Protein AF-A0A1T1D265-F1 (afdb_monomer)

Organism: NCBI:txid1943582

Radius of gyration: 14.85 Å; Cα contacts (8 Å, |Δi|>4): 194; chains: 1; bounding box: 32×36×40 Å

Secondary structure (DSSP, 8-state):
----B-TT--B---EEEE--SB-S---TT---BSS--TTPPPHHHHHHHHHHHHHTT--EEEEESSSGGG-TTHHHHHHHHHHTT--SEEEEEE-STT--HHHHHHHHHTT--EEEE---

Mean predicted aligned error: 3.11 Å

InterPro domains:
  IPR007197 Radical SAM [PF04055] (18-120)
  IPR007197 Radical SAM [PS51918] (9-120)
  IPR007197 Radical SAM [SFLDS00029] (5-120)
  IPR013785 Aldolase-type TIM barrel [G3DSA:3.20.20.70] (2-120)
  IPR050105 Molybdenum cofactor biosynthesis MoaA/MoaC [PTHR22960] (4-120)
  IPR058240 Radical SAM superfamily [SSF102114] (6-120)

Structure (mmCIF, N/CA/C/O backbone):
data_AF-A0A1T1D265-F1
#
_entry.id   AF-A0A1T1D265-F1
#
loop_
_atom_site.group_PDB
_atom_site.id
_atom_site.type_symbol
_atom_site.label_atom_id
_atom_site.label_alt_id
_atom_site.label_comp_id
_atom_site.label_asym_id
_atom_site.label_entity_id
_atom_site.label_seq_id
_atom_site.pdbx_PDB_ins_code
_atom_site.Cartn_x
_atom_site.Cartn_y
_atom_site.Cartn_z
_atom_site.occupancy
_atom_site.B_i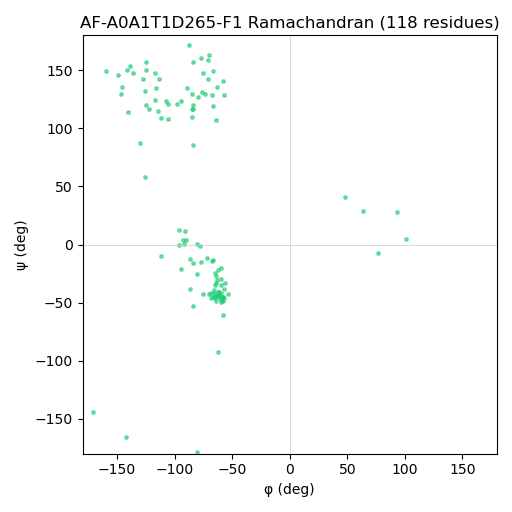so_or_equiv
_atom_site.auth_seq_id
_atom_site.auth_comp_id
_atom_site.auth_asym_id
_atom_site.auth_atom_id
_atom_site.pdbx_PDB_model_num
ATOM 1 N N . MET A 1 1 ? -13.350 3.612 21.635 1.00 57.25 1 MET A N 1
ATOM 2 C CA . MET A 1 1 ? -12.356 4.122 20.664 1.00 57.25 1 MET A CA 1
ATOM 3 C C . MET A 1 1 ? -12.714 5.563 20.350 1.00 57.25 1 MET A C 1
ATOM 5 O O . MET A 1 1 ? -13.846 5.812 19.961 1.00 57.25 1 MET A O 1
ATOM 9 N N . THR A 1 2 ? -11.813 6.506 20.604 1.00 67.12 2 THR A N 1
ATOM 10 C CA . THR A 1 2 ? -12.027 7.938 20.361 1.00 67.12 2 THR A CA 1
ATOM 11 C C . THR A 1 2 ? -11.702 8.266 18.907 1.00 67.12 2 THR A C 1
ATOM 13 O O . THR A 1 2 ? -10.545 8.233 18.495 1.00 67.12 2 THR A O 1
ATOM 16 N N . THR A 1 3 ? -12.729 8.565 18.113 1.00 83.38 3 THR A N 1
ATOM 17 C CA . THR A 1 3 ? -12.558 9.027 16.731 1.00 83.38 3 THR A CA 1
ATOM 18 C C . THR A 1 3 ? -11.889 10.394 16.735 1.00 83.38 3 THR A C 1
ATOM 20 O O . THR A 1 3 ? -12.427 11.350 17.292 1.00 83.38 3 THR A O 1
ATOM 23 N N . THR A 1 4 ? -10.711 10.492 16.118 1.00 91.06 4 THR A N 1
ATOM 24 C CA . THR A 1 4 ? -10.030 11.779 15.952 1.00 91.06 4 THR A CA 1
ATOM 25 C C . THR A 1 4 ? -10.715 12.567 14.839 1.00 91.06 4 THR A C 1
ATOM 27 O O . THR A 1 4 ? -10.952 12.033 13.753 1.00 91.06 4 THR A O 1
ATOM 30 N N . LEU A 1 5 ? -11.030 13.830 15.120 1.00 94.88 5 LEU A N 1
ATOM 31 C CA . LEU A 1 5 ? -11.671 14.748 14.185 1.00 94.88 5 LEU A CA 1
ATOM 32 C C . LEU A 1 5 ? -10.740 15.923 13.883 1.00 94.88 5 LEU A C 1
ATOM 34 O O . LEU A 1 5 ? -9.981 16.355 14.750 1.00 94.88 5 LEU A O 1
ATOM 38 N N . ASP A 1 6 ? -10.815 16.451 12.666 1.00 94.75 6 ASP A N 1
ATOM 39 C CA . ASP A 1 6 ? -10.184 17.730 12.340 1.00 94.75 6 ASP A CA 1
ATOM 40 C C . ASP A 1 6 ? -11.027 18.938 12.803 1.00 94.75 6 ASP A C 1
ATOM 42 O O . ASP A 1 6 ? -12.101 18.789 13.389 1.00 94.75 6 ASP A O 1
ATOM 46 N N . GLN A 1 7 ? -10.559 20.158 12.520 1.00 97.25 7 GLN A N 1
ATOM 47 C CA . GLN A 1 7 ? -11.241 21.405 12.907 1.00 97.25 7 GLN A CA 1
ATOM 48 C C . GLN A 1 7 ? -12.630 21.579 12.268 1.00 97.25 7 GLN A C 1
ATOM 50 O O . GLN A 1 7 ? -13.467 22.302 12.803 1.00 97.25 7 GLN A O 1
ATOM 55 N N . LEU A 1 8 ? -12.898 20.899 11.149 1.00 97.00 8 LEU A N 1
ATOM 56 C CA . LEU A 1 8 ? -14.198 20.889 10.475 1.00 97.00 8 LEU A CA 1
ATOM 57 C C . LEU A 1 8 ? -15.048 19.673 10.878 1.00 97.00 8 LEU A C 1
ATOM 59 O O . LEU A 1 8 ? -16.071 19.401 10.251 1.00 97.00 8 LEU A O 1
ATOM 63 N N . ARG A 1 9 ? -14.653 18.953 11.938 1.00 95.31 9 ARG A N 1
ATOM 64 C CA . ARG A 1 9 ? -15.324 17.763 12.482 1.00 95.31 9 ARG A CA 1
ATOM 65 C C . ARG A 1 9 ? -15.370 16.570 11.518 1.00 95.31 9 ARG A C 1
ATOM 67 O O . ARG A 1 9 ? -16.275 15.742 11.607 1.00 95.31 9 ARG A O 1
ATOM 74 N N . ARG A 1 10 ? -14.399 16.445 10.609 1.00 94.62 10 ARG A N 1
ATOM 75 C CA . ARG A 1 10 ? -14.291 15.296 9.692 1.00 94.62 10 ARG A CA 1
ATOM 76 C C . ARG A 1 10 ? -13.449 14.183 10.333 1.00 94.62 10 ARG A C 1
ATOM 78 O O . ARG A 1 10 ? -12.383 14.487 10.872 1.00 94.62 10 ARG A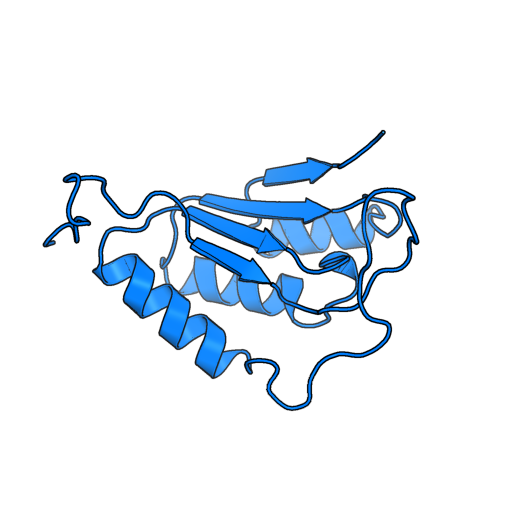 O 1
ATOM 85 N N . PRO A 1 11 ? -13.878 12.909 10.277 1.00 93.50 11 PRO A N 1
ATOM 86 C CA . PRO A 1 11 ? -13.090 11.791 10.793 1.00 93.50 11 PRO A CA 1
ATOM 87 C C . PRO A 1 11 ? -11.945 11.413 9.845 1.00 93.50 11 PRO A C 1
ATOM 89 O O . PRO A 1 11 ? -12.001 11.680 8.641 1.00 93.50 11 PRO A O 1
ATOM 92 N N . LEU A 1 12 ? -10.932 10.708 10.360 1.00 91.75 12 LEU A N 1
ATOM 93 C CA . LEU A 1 12 ? -9.917 10.082 9.507 1.00 91.75 12 LEU A CA 1
ATOM 94 C C . LEU A 1 12 ? -10.544 9.003 8.609 1.00 91.75 12 LEU A C 1
ATOM 96 O O . LEU A 1 12 ? -10.879 7.911 9.058 1.00 91.75 12 LEU A O 1
ATOM 100 N N . GLY A 1 13 ? -10.675 9.302 7.315 1.00 90.38 13 GLY A N 1
ATOM 101 C CA . GLY A 1 13 ? -11.354 8.423 6.362 1.00 90.38 13 GLY A CA 1
ATOM 102 C C . GLY A 1 13 ? -10.488 7.299 5.785 1.00 90.38 13 GLY A C 1
ATOM 103 O O . GLY A 1 13 ? -10.911 6.143 5.784 1.00 90.38 13 GLY A O 1
ATOM 104 N N . VAL A 1 14 ? -9.323 7.635 5.228 1.00 96.00 14 VAL A N 1
ATOM 105 C CA . VAL A 1 14 ? -8.417 6.700 4.538 1.00 96.00 14 VAL A CA 1
ATOM 106 C C . VAL A 1 14 ? -6.981 7.143 4.787 1.00 96.00 14 VAL A C 1
ATOM 108 O O . VAL A 1 14 ? -6.643 8.301 4.541 1.00 96.00 14 VAL A O 1
ATOM 111 N N . LEU A 1 15 ? -6.123 6.224 5.217 1.00 97.81 15 LEU A N 1
ATOM 112 C CA . LEU A 1 15 ? -4.684 6.436 5.228 1.00 97.81 15 LEU A CA 1
ATOM 113 C C . LEU A 1 15 ? -4.136 6.110 3.839 1.00 97.81 15 LEU A C 1
ATOM 115 O O . LEU A 1 15 ? -4.199 4.963 3.400 1.00 97.81 15 LEU A O 1
ATOM 119 N N . ARG A 1 16 ? -3.578 7.101 3.143 1.00 98.19 16 ARG A N 1
ATOM 120 C CA . ARG A 1 16 ? -2.861 6.882 1.881 1.00 98.19 16 ARG A CA 1
ATOM 121 C C . ARG A 1 16 ? -1.365 6.821 2.160 1.00 98.19 16 ARG A C 1
ATOM 123 O O . ARG A 1 16 ? -0.806 7.774 2.693 1.00 98.19 16 ARG A O 1
ATOM 130 N N . LEU A 1 17 ? -0.729 5.708 1.810 1.00 98.00 17 LEU A N 1
ATOM 131 C CA . LEU A 1 17 ? 0.683 5.465 2.092 1.00 98.00 17 LEU A CA 1
ATOM 132 C C . LEU A 1 17 ? 1.446 5.188 0.795 1.00 98.00 17 LEU A C 1
ATOM 134 O O . LEU A 1 17 ? 1.199 4.191 0.116 1.00 98.00 17 LEU A O 1
ATOM 138 N N . SER A 1 18 ? 2.391 6.072 0.479 1.00 96.50 18 SER A N 1
ATOM 139 C CA . SER A 1 18 ? 3.311 5.906 -0.646 1.00 96.50 18 SER A CA 1
ATOM 140 C C . SER A 1 18 ? 4.449 4.956 -0.264 1.00 96.50 18 SER A C 1
ATOM 142 O O . SER A 1 18 ? 5.105 5.149 0.761 1.00 96.50 18 SER A O 1
ATOM 144 N N . LEU A 1 19 ? 4.671 3.913 -1.065 1.00 97.38 19 LEU A N 1
ATOM 145 C CA . LEU A 1 19 ? 5.684 2.886 -0.798 1.00 97.38 19 LEU A CA 1
ATOM 146 C C . LEU A 1 19 ? 7.016 3.144 -1.494 1.00 97.38 19 LEU A C 1
ATOM 148 O O . LEU A 1 19 ? 8.026 2.584 -1.062 1.00 97.38 19 LEU A O 1
ATOM 152 N N . THR A 1 20 ? 6.993 3.952 -2.550 1.00 96.88 20 THR A N 1
ATOM 153 C CA . THR A 1 20 ? 8.129 4.301 -3.402 1.00 96.88 20 THR A CA 1
ATOM 154 C C . THR A 1 20 ? 7.818 5.596 -4.151 1.00 96.88 20 THR A C 1
ATOM 156 O O . THR A 1 20 ? 6.656 5.863 -4.449 1.00 96.88 20 THR A O 1
ATOM 159 N N . ALA A 1 21 ? 8.828 6.397 -4.468 1.00 95.38 21 ALA A N 1
ATOM 160 C CA . ALA A 1 21 ? 8.696 7.553 -5.354 1.00 95.38 21 ALA A CA 1
ATOM 161 C C . ALA A 1 21 ? 8.865 7.179 -6.842 1.00 95.38 21 ALA A C 1
ATOM 163 O O . ALA A 1 21 ? 8.516 7.972 -7.715 1.00 95.38 21 ALA A O 1
ATOM 164 N N . ARG A 1 22 ? 9.351 5.958 -7.120 1.00 96.44 22 ARG A N 1
ATOM 165 C CA . ARG A 1 22 ? 9.646 5.443 -8.463 1.00 96.44 22 ARG A CA 1
ATOM 166 C C . ARG A 1 22 ? 8.389 5.062 -9.230 1.00 96.44 22 ARG A C 1
ATOM 168 O O . ARG A 1 22 ? 7.431 4.562 -8.644 1.00 96.44 22 ARG A O 1
ATOM 175 N N . CYS A 1 23 ? 8.417 5.231 -10.550 1.00 97.06 23 CYS A N 1
ATOM 176 C CA . CYS A 1 23 ? 7.391 4.745 -11.471 1.00 97.06 23 CYS A CA 1
ATOM 177 C C . CYS A 1 23 ? 8.033 4.235 -12.765 1.00 97.06 23 CYS A C 1
ATOM 179 O O . CYS A 1 23 ? 9.063 4.743 -13.195 1.00 97.06 23 CYS A O 1
ATOM 181 N N . ASN A 1 24 ? 7.402 3.252 -13.401 1.00 95.81 24 ASN A N 1
ATOM 182 C CA . ASN A 1 24 ? 7.782 2.728 -14.715 1.00 95.81 24 ASN A CA 1
ATOM 183 C C . ASN A 1 24 ? 7.085 3.456 -15.883 1.00 95.81 24 ASN A C 1
ATOM 185 O O . ASN A 1 24 ? 7.256 3.050 -17.028 1.00 95.81 24 ASN A O 1
ATOM 189 N N . LEU A 1 25 ? 6.304 4.506 -15.606 1.00 95.25 25 LEU A N 1
ATOM 190 C CA . LEU A 1 25 ? 5.647 5.363 -16.597 1.00 95.25 25 LEU A CA 1
ATOM 191 C C . LEU A 1 25 ? 6.009 6.839 -16.374 1.00 95.25 25 LEU A C 1
ATOM 193 O O . LEU A 1 25 ? 6.316 7.250 -15.256 1.00 95.25 25 LEU A O 1
ATOM 197 N N . ALA A 1 26 ? 5.893 7.641 -17.436 1.00 93.31 26 ALA A N 1
ATOM 198 C CA . ALA A 1 26 ? 6.137 9.087 -17.446 1.00 93.31 26 ALA A CA 1
ATOM 199 C C . ALA A 1 26 ? 4.914 9.849 -17.999 1.00 93.31 26 ALA A C 1
ATOM 201 O O . ALA A 1 26 ? 4.988 10.521 -19.028 1.00 93.31 26 ALA A O 1
ATOM 202 N N . CYS A 1 27 ? 3.753 9.678 -17.357 1.00 94.44 27 CYS A N 1
ATOM 203 C CA . CYS A 1 27 ? 2.487 10.265 -17.811 1.00 94.44 27 CYS A CA 1
ATOM 204 C C . CYS A 1 27 ? 2.583 11.796 -17.917 1.00 94.44 27 CYS A C 1
ATOM 206 O O . CYS A 1 27 ? 3.125 12.444 -17.032 1.00 94.44 27 CYS A O 1
ATOM 208 N N . ARG A 1 28 ? 1.990 12.417 -18.946 1.00 94.44 28 ARG A N 1
ATOM 209 C CA . ARG A 1 28 ? 2.144 13.866 -19.209 1.00 94.44 28 ARG A CA 1
ATOM 210 C C . ARG A 1 28 ? 1.740 14.773 -18.036 1.00 94.44 28 ARG A C 1
ATOM 212 O O . ARG A 1 28 ? 2.317 15.844 -17.863 1.00 94.44 28 ARG A O 1
ATOM 219 N N . TYR A 1 29 ? 0.748 14.355 -17.256 1.00 93.69 29 TYR A N 1
ATOM 220 C CA . TYR A 1 29 ? 0.198 15.105 -16.124 1.00 93.69 29 TYR A CA 1
ATOM 221 C C . TYR A 1 29 ? 0.795 14.689 -14.764 1.00 93.69 29 TYR A C 1
ATOM 223 O O . TYR A 1 29 ? 0.408 15.235 -13.733 1.00 93.69 29 TYR A O 1
ATOM 231 N N . CYS A 1 30 ? 1.715 13.719 -14.735 1.00 92.69 30 CYS A N 1
ATOM 232 C CA . CYS A 1 30 ? 2.320 13.188 -13.515 1.00 92.69 30 CYS A CA 1
ATOM 233 C C . CYS A 1 30 ? 3.849 13.221 -13.622 1.00 92.69 30 CYS A C 1
ATOM 235 O O . CYS A 1 30 ? 4.415 12.966 -14.678 1.00 92.69 30 CYS A O 1
ATOM 237 N N . ARG A 1 31 ? 4.550 13.519 -12.528 1.00 81.12 31 ARG A N 1
ATOM 238 C CA . ARG A 1 31 ? 6.018 13.472 -12.492 1.00 81.12 31 ARG A CA 1
ATOM 239 C C . ARG A 1 31 ? 6.486 12.660 -11.288 1.00 81.12 31 ARG A C 1
ATOM 241 O O . ARG A 1 31 ? 6.650 13.232 -10.214 1.00 81.12 31 ARG A O 1
ATOM 248 N N . PRO A 1 32 ? 6.621 11.332 -11.434 1.00 80.44 32 PRO A N 1
ATOM 249 C CA . PRO A 1 32 ? 7.261 10.505 -10.423 1.00 80.44 32 PRO A CA 1
ATOM 250 C C . PRO A 1 32 ? 8.774 10.763 -10.395 1.00 80.44 32 PRO A C 1
ATOM 252 O O . PRO A 1 32 ? 9.350 11.248 -11.369 1.00 80.44 32 PRO A O 1
ATOM 255 N N . GLU A 1 33 ? 9.411 10.426 -9.277 1.00 86.50 33 GLU A N 1
ATOM 256 C CA . GLU A 1 33 ? 10.864 10.519 -9.134 1.00 86.50 33 GLU A CA 1
ATOM 257 C C . GLU A 1 33 ? 11.534 9.267 -9.705 1.00 86.50 33 GLU A C 1
ATOM 259 O O . GLU A 1 33 ? 10.942 8.190 -9.749 1.00 86.50 33 GLU A O 1
ATOM 264 N N . ASN A 1 34 ? 12.806 9.362 -10.086 1.00 87.19 34 ASN A N 1
ATOM 265 C CA . ASN A 1 34 ? 13.553 8.190 -10.566 1.00 87.19 34 ASN A CA 1
ATOM 266 C C . ASN A 1 34 ? 14.158 7.354 -9.429 1.00 87.19 34 ASN A C 1
ATOM 268 O O . ASN A 1 34 ? 14.540 6.200 -9.632 1.00 87.19 34 ASN A O 1
ATOM 272 N N . GLN A 1 35 ? 14.241 7.917 -8.224 1.00 92.31 35 GLN A N 1
ATOM 273 C CA . GLN A 1 35 ? 14.865 7.286 -7.068 1.00 92.31 35 GLN A CA 1
ATOM 274 C C . GLN A 1 35 ? 14.027 7.474 -5.810 1.00 92.31 35 GLN A C 1
ATOM 276 O O . GLN A 1 35 ? 13.381 8.501 -5.613 1.00 92.31 35 GLN A O 1
ATOM 281 N N . ASP A 1 36 ? 14.075 6.476 -4.933 1.00 94.50 36 ASP A N 1
ATOM 282 C CA . ASP A 1 36 ? 13.491 6.605 -3.607 1.00 94.50 36 ASP A CA 1
ATOM 283 C C . ASP A 1 36 ? 14.328 7.566 -2.742 1.00 94.50 36 ASP A C 1
ATOM 285 O O . ASP A 1 36 ? 15.563 7.560 -2.819 1.00 94.50 36 ASP A O 1
ATOM 289 N N . PRO A 1 37 ? 13.692 8.392 -1.894 1.00 92.88 37 PRO A N 1
ATOM 290 C CA . PRO A 1 37 ? 14.420 9.234 -0.958 1.00 92.88 37 PRO A CA 1
ATOM 291 C C . PRO A 1 37 ? 15.133 8.371 0.091 1.00 92.88 37 PRO A C 1
ATOM 293 O O . PRO A 1 37 ? 14.621 7.337 0.521 1.00 92.88 37 PRO A O 1
ATOM 296 N N . ARG A 1 38 ? 16.283 8.839 0.597 1.00 93.25 38 ARG A N 1
ATOM 297 C CA . ARG A 1 38 ? 17.004 8.161 1.699 1.00 93.25 38 ARG A CA 1
ATOM 298 C C . ARG A 1 38 ? 16.170 8.039 2.980 1.00 93.25 38 ARG A C 1
ATOM 300 O O . ARG A 1 38 ? 16.467 7.216 3.835 1.00 93.25 38 ARG A O 1
ATOM 307 N N . THR A 1 39 ? 15.137 8.865 3.102 1.00 94.44 39 THR A N 1
ATOM 308 C CA . THR A 1 39 ? 14.197 8.918 4.225 1.00 94.44 39 THR A CA 1
ATOM 309 C C . THR A 1 39 ? 12.971 8.022 4.030 1.00 94.44 39 THR A C 1
ATOM 311 O O . THR A 1 39 ? 12.002 8.145 4.781 1.00 94.44 39 THR A O 1
ATOM 314 N N . LEU A 1 40 ? 12.973 7.132 3.029 1.00 94.94 40 LEU A N 1
ATOM 315 C CA . LEU A 1 40 ? 11.872 6.201 2.806 1.00 94.94 40 LEU A CA 1
ATOM 316 C C . LEU A 1 40 ? 11.623 5.357 4.064 1.00 94.94 40 LEU A C 1
ATOM 318 O O . LEU A 1 40 ? 12.531 4.729 4.606 1.00 94.94 40 LEU A O 1
ATOM 322 N N . LEU A 1 41 ? 10.367 5.326 4.511 1.00 96.75 41 LEU A N 1
ATOM 323 C CA . LEU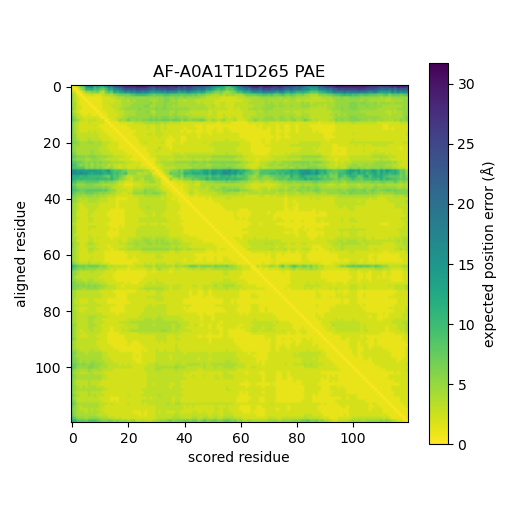 A 1 41 ? 9.999 4.619 5.734 1.00 96.75 41 LEU A CA 1
ATOM 324 C C . LEU A 1 41 ? 10.265 3.116 5.608 1.00 96.75 41 LEU A C 1
ATOM 326 O O . LEU A 1 41 ? 9.853 2.493 4.623 1.00 96.75 41 LEU A O 1
ATOM 330 N N . THR A 1 42 ? 10.858 2.525 6.645 1.00 96.38 42 THR A N 1
ATOM 331 C CA . THR A 1 42 ? 11.013 1.070 6.782 1.00 96.38 42 THR A CA 1
ATOM 332 C C . THR A 1 42 ? 9.664 0.397 7.045 1.00 96.38 42 THR A C 1
ATOM 334 O O . THR A 1 42 ? 8.708 1.045 7.481 1.00 96.38 42 THR A O 1
ATOM 337 N N . ARG A 1 43 ? 9.565 -0.927 6.852 1.00 96.44 43 ARG A N 1
ATOM 338 C CA . ARG A 1 43 ? 8.336 -1.679 7.174 1.00 96.44 43 ARG A CA 1
ATOM 339 C C . ARG A 1 43 ? 7.875 -1.455 8.615 1.00 96.44 43 ARG A C 1
ATOM 341 O O . ARG A 1 43 ? 6.691 -1.231 8.843 1.00 96.44 43 ARG A O 1
ATOM 348 N N . GLN A 1 44 ? 8.800 -1.455 9.574 1.00 97.62 44 GLN A N 1
ATOM 349 C CA . GLN A 1 44 ? 8.480 -1.222 10.985 1.00 97.62 44 GLN A CA 1
ATOM 350 C C . GLN A 1 44 ? 7.880 0.172 11.210 1.00 97.62 44 GLN A C 1
ATOM 352 O O . GLN A 1 44 ? 6.882 0.310 11.917 1.00 97.62 44 GLN A O 1
ATOM 357 N N . GLN A 1 45 ? 8.448 1.206 10.583 1.00 98.19 45 GLN A N 1
ATOM 358 C CA . GLN A 1 45 ? 7.921 2.569 10.670 1.00 98.19 45 GLN A CA 1
ATOM 359 C C . GLN A 1 45 ? 6.539 2.682 10.016 1.00 98.19 45 GLN A C 1
ATOM 361 O O . GLN A 1 45 ? 5.641 3.292 10.596 1.00 98.19 45 GLN A O 1
ATOM 366 N N . ARG A 1 46 ? 6.340 2.043 8.854 1.00 98.25 46 ARG A N 1
ATOM 367 C CA . ARG A 1 46 ? 5.038 1.977 8.171 1.00 98.25 46 ARG A CA 1
ATOM 368 C C . ARG A 1 46 ? 3.985 1.310 9.055 1.00 98.25 46 ARG A C 1
ATOM 370 O O . ARG A 1 46 ? 2.927 1.892 9.259 1.00 98.25 46 ARG A O 1
ATOM 377 N N . LEU A 1 47 ? 4.283 0.150 9.642 1.00 98.44 47 LEU A N 1
ATOM 378 C CA . LEU A 1 47 ? 3.365 -0.555 10.546 1.00 98.44 47 LEU A CA 1
ATOM 379 C C . LEU A 1 47 ? 3.045 0.260 11.801 1.00 98.44 47 LEU A C 1
ATOM 381 O O . LEU A 1 47 ? 1.884 0.337 12.200 1.00 98.44 47 LEU A O 1
ATOM 385 N N . LYS A 1 48 ? 4.042 0.932 12.391 1.00 98.38 48 LYS A N 1
ATOM 386 C CA . LYS A 1 48 ? 3.818 1.840 13.524 1.00 98.38 48 LYS A CA 1
ATOM 387 C C . LYS A 1 48 ? 2.844 2.960 13.149 1.00 98.38 48 LYS A C 1
ATOM 389 O O . LYS A 1 48 ? 1.919 3.229 13.911 1.00 98.38 48 LYS A O 1
ATOM 394 N N . LEU A 1 49 ? 3.028 3.581 11.983 1.00 98.00 49 LEU A N 1
ATOM 395 C CA . LEU A 1 49 ? 2.166 4.655 11.483 1.00 98.00 49 LEU A CA 1
ATOM 396 C C . LEU A 1 49 ? 0.742 4.158 11.202 1.00 98.00 49 LEU A C 1
ATOM 398 O O . LEU A 1 49 ? -0.219 4.783 11.644 1.00 98.00 49 LEU A O 1
ATOM 402 N N . ILE A 1 50 ? 0.606 3.009 10.536 1.00 98.31 50 ILE A N 1
ATOM 403 C CA . ILE A 1 50 ? -0.685 2.361 10.263 1.00 98.31 50 ILE A CA 1
ATOM 404 C C . ILE A 1 50 ? -1.410 2.054 11.578 1.00 98.31 50 ILE A C 1
ATOM 406 O O . ILE A 1 50 ? -2.582 2.386 11.717 1.00 98.31 50 ILE A O 1
ATOM 410 N N . GLY A 1 51 ? -0.714 1.504 12.576 1.00 97.44 51 GLY A N 1
ATOM 411 C CA . GLY A 1 51 ? -1.301 1.214 13.884 1.00 97.44 51 GLY A CA 1
ATOM 412 C C . GLY A 1 51 ? -1.730 2.466 14.655 1.00 97.44 51 GLY A C 1
ATOM 413 O O . GLY A 1 51 ? -2.745 2.440 15.348 1.00 97.44 51 GLY A O 1
ATOM 414 N N . VAL A 1 52 ? -0.998 3.581 14.535 1.00 96.38 52 VAL A N 1
ATOM 415 C CA . VAL A 1 52 ? -1.440 4.876 15.085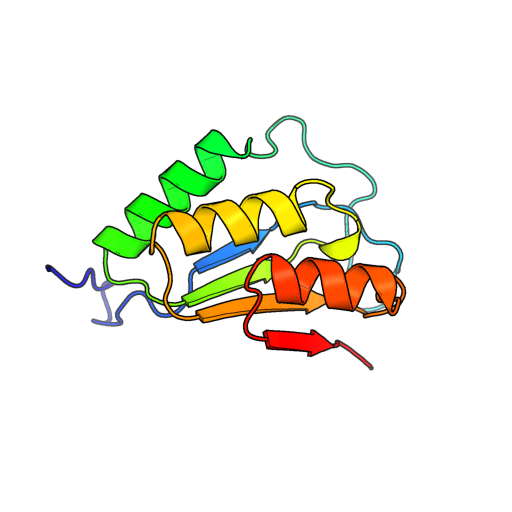 1.00 96.38 52 VAL A CA 1
ATOM 416 C C . VAL A 1 52 ? -2.718 5.339 14.386 1.00 96.38 52 VAL A C 1
ATOM 418 O O . VAL A 1 52 ? -3.689 5.653 15.068 1.00 96.38 52 VAL A O 1
ATOM 421 N N . ALA A 1 53 ? -2.755 5.315 13.051 1.00 96.25 53 ALA A N 1
ATOM 422 C CA . ALA A 1 53 ? -3.936 5.714 12.286 1.00 96.25 53 ALA A CA 1
ATOM 423 C C . ALA A 1 53 ? -5.167 4.858 12.630 1.00 96.25 53 ALA A C 1
ATOM 425 O O . ALA A 1 53 ? -6.257 5.404 12.813 1.00 96.25 53 ALA A O 1
ATOM 426 N N . ALA A 1 54 ? -4.983 3.544 12.784 1.00 95.94 54 ALA A N 1
ATOM 427 C CA . ALA A 1 54 ? -6.029 2.613 13.198 1.00 95.94 54 ALA A CA 1
ATOM 428 C C . ALA A 1 54 ? -6.615 2.984 14.568 1.00 95.94 54 ALA A C 1
ATOM 430 O O . ALA A 1 54 ? -7.830 3.122 14.719 1.00 95.94 54 ALA A O 1
ATOM 431 N N . ARG A 1 55 ? -5.755 3.255 15.562 1.00 94.88 55 ARG A N 1
ATOM 432 C CA . ARG A 1 55 ? -6.191 3.698 16.900 1.00 94.88 55 ARG A CA 1
ATOM 433 C C . ARG A 1 55 ? -6.900 5.053 16.890 1.00 94.88 55 ARG A C 1
ATOM 435 O O . ARG A 1 55 ? -7.746 5.284 17.748 1.00 94.88 55 ARG A O 1
ATOM 442 N N . SER A 1 56 ? -6.599 5.914 15.920 1.00 94.50 56 SER A N 1
ATOM 443 C CA . SER A 1 56 ? -7.283 7.198 15.708 1.00 94.50 56 SER A CA 1
ATOM 444 C C . SER A 1 56 ? -8.625 7.081 14.967 1.00 94.50 56 SER A C 1
ATOM 446 O O . SER A 1 56 ? -9.288 8.098 14.749 1.00 94.50 56 SER A O 1
ATOM 448 N N . GLY A 1 57 ? -9.044 5.865 14.596 1.00 93.56 57 GLY A N 1
ATOM 449 C CA . GLY A 1 57 ? -10.328 5.579 13.949 1.00 93.56 57 GLY A CA 1
ATOM 450 C C . GLY A 1 57 ? -10.259 5.378 12.433 1.00 93.56 57 GLY A C 1
ATOM 451 O O . GLY A 1 57 ? -11.301 5.209 11.803 1.00 93.56 57 GLY A O 1
ATOM 452 N N . CYS A 1 58 ? -9.067 5.374 11.829 1.00 95.56 58 CYS A N 1
ATOM 453 C CA . CYS A 1 58 ? -8.922 5.059 10.411 1.00 95.56 58 CYS A CA 1
ATOM 454 C C . CYS A 1 58 ? -9.113 3.555 10.172 1.00 95.56 58 CYS A C 1
ATOM 456 O O . CYS A 1 58 ? -8.470 2.744 10.827 1.00 95.56 58 CYS A O 1
ATOM 458 N N . ARG A 1 59 ? -9.966 3.180 9.214 1.00 94.88 59 ARG A N 1
ATOM 459 C CA . ARG A 1 59 ? -10.256 1.767 8.895 1.00 94.88 59 ARG A CA 1
ATOM 460 C C . ARG A 1 59 ? -9.744 1.304 7.537 1.00 94.88 59 ARG A C 1
ATOM 462 O O . ARG A 1 59 ? -9.791 0.117 7.234 1.00 94.88 59 ARG A O 1
ATOM 469 N N . ARG A 1 60 ? -9.288 2.238 6.700 1.00 97.88 60 ARG A N 1
ATOM 470 C CA . ARG A 1 60 ? -8.975 1.986 5.291 1.00 97.88 60 ARG A CA 1
ATOM 471 C C . ARG A 1 60 ? -7.561 2.426 4.967 1.00 97.88 60 ARG A C 1
ATOM 473 O O . ARG A 1 60 ? -7.185 3.563 5.256 1.00 97.88 60 ARG A O 1
ATOM 480 N N . LEU A 1 61 ? -6.817 1.558 4.296 1.00 98.56 61 LEU A N 1
ATOM 481 C CA . LEU A 1 61 ? -5.453 1.792 3.846 1.00 98.56 61 LEU A CA 1
ATOM 482 C C . LEU A 1 61 ? -5.389 1.741 2.322 1.00 98.56 61 LEU A C 1
ATOM 484 O O . LEU A 1 61 ? -5.745 0.746 1.697 1.00 98.56 61 LEU A O 1
ATOM 488 N N . ARG A 1 62 ? -4.879 2.811 1.716 1.00 98.62 62 ARG A N 1
ATOM 489 C CA . ARG A 1 62 ? -4.613 2.894 0.280 1.00 98.62 62 ARG A CA 1
ATOM 490 C C . ARG A 1 62 ? -3.109 2.948 0.042 1.00 98.62 62 ARG A C 1
ATOM 492 O O . ARG A 1 62 ? -2.471 3.963 0.315 1.00 98.62 62 ARG A O 1
ATOM 499 N N . LEU A 1 63 ? -2.554 1.870 -0.489 1.00 98.62 63 LEU A N 1
ATOM 500 C CA . LEU A 1 63 ? -1.150 1.756 -0.861 1.00 98.62 63 LEU A CA 1
ATOM 501 C C . LEU A 1 63 ? -0.930 2.318 -2.268 1.00 98.62 63 LEU A C 1
ATOM 503 O O . LEU A 1 63 ? -1.660 1.994 -3.211 1.00 98.62 63 LEU A O 1
ATOM 507 N N . THR A 1 64 ? 0.061 3.195 -2.393 1.00 97.44 64 THR A N 1
ATOM 508 C CA . THR A 1 64 ? 0.405 3.894 -3.638 1.00 97.44 64 THR A CA 1
ATOM 509 C C . THR A 1 64 ? 1.919 4.035 -3.776 1.00 97.44 64 THR A C 1
ATOM 511 O O . THR A 1 64 ? 2.684 3.405 -3.047 1.00 97.44 64 THR A O 1
ATOM 514 N N . GLY A 1 65 ? 2.369 4.885 -4.689 1.00 93.31 65 GLY A N 1
ATOM 515 C CA . GLY A 1 65 ? 3.768 5.237 -4.871 1.00 93.31 65 GLY A CA 1
ATOM 516 C C . GLY A 1 65 ? 3.887 6.406 -5.845 1.00 93.31 65 GLY A C 1
ATOM 517 O O . GLY A 1 65 ? 2.970 7.225 -5.938 1.00 93.31 65 GLY A O 1
ATOM 518 N N . GLY A 1 66 ? 4.945 6.371 -6.653 1.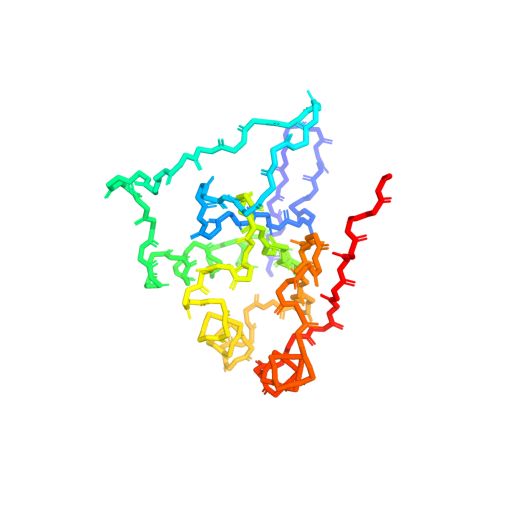00 94.75 66 GLY A N 1
ATOM 519 C CA . GLY A 1 66 ? 4.742 6.342 -8.099 1.00 94.75 66 GLY A CA 1
ATOM 520 C C . GLY A 1 66 ? 3.979 5.061 -8.462 1.00 94.75 66 GLY A C 1
ATOM 521 O O . GLY A 1 66 ? 2.757 5.026 -8.336 1.00 94.75 66 GLY A O 1
ATOM 522 N N . GLU A 1 67 ? 4.690 3.978 -8.784 1.00 97.56 67 GLU A N 1
ATOM 523 C CA . GLU A 1 67 ? 4.100 2.655 -9.030 1.00 97.56 67 GLU A CA 1
ATOM 524 C C . GLU A 1 67 ? 4.354 1.692 -7.852 1.00 97.56 67 GLU A C 1
ATOM 526 O O . GLU A 1 67 ? 5.483 1.227 -7.669 1.00 97.56 67 GLU A O 1
ATOM 531 N N . PRO A 1 68 ? 3.337 1.343 -7.037 1.00 98.06 68 PRO A N 1
ATOM 532 C CA . PRO A 1 68 ? 3.529 0.467 -5.881 1.00 98.06 68 PRO A CA 1
ATOM 533 C C . PRO A 1 68 ? 3.954 -0.962 -6.229 1.00 98.06 68 PRO A C 1
ATOM 535 O O . PRO A 1 68 ? 4.578 -1.600 -5.384 1.00 98.06 68 PRO A O 1
ATOM 538 N N . LEU A 1 69 ? 3.663 -1.480 -7.428 1.00 98.12 69 LEU A N 1
ATOM 539 C CA . LEU A 1 69 ? 4.111 -2.819 -7.834 1.00 98.12 69 LEU A CA 1
ATOM 540 C C . LEU A 1 69 ? 5.643 -2.911 -8.000 1.00 98.12 69 LEU A C 1
ATOM 542 O O . LEU A 1 69 ? 6.183 -4.015 -7.993 1.00 98.12 69 LEU A O 1
ATOM 546 N N . LEU A 1 70 ? 6.357 -1.777 -8.064 1.00 97.00 70 LEU A N 1
ATOM 547 C CA . LEU A 1 70 ? 7.826 -1.726 -8.000 1.00 97.00 70 LEU A CA 1
ATOM 548 C C . LEU A 1 70 ? 8.382 -1.895 -6.578 1.00 97.00 70 LEU A C 1
ATOM 550 O O . LEU A 1 70 ? 9.590 -2.089 -6.415 1.00 97.00 70 LEU A O 1
ATOM 554 N N . ALA A 1 71 ? 7.547 -1.763 -5.543 1.00 96.50 71 ALA A N 1
ATOM 555 C CA . ALA A 1 71 ? 7.983 -1.816 -4.154 1.00 96.50 71 ALA A CA 1
ATOM 556 C C . ALA A 1 71 ? 8.059 -3.277 -3.662 1.00 96.50 71 ALA A C 1
ATOM 558 O O . ALA A 1 71 ? 7.015 -3.920 -3.518 1.00 96.50 71 ALA A O 1
ATOM 559 N N . PRO A 1 72 ? 9.251 -3.799 -3.300 1.00 94.12 72 PRO A N 1
ATOM 560 C CA . PRO A 1 72 ? 9.388 -5.172 -2.796 1.00 94.12 72 PRO A CA 1
ATOM 561 C C . PRO A 1 72 ? 8.568 -5.431 -1.524 1.00 94.12 72 PRO A C 1
ATOM 563 O O . PRO A 1 72 ? 8.079 -6.534 -1.299 1.00 94.12 72 PRO A O 1
ATOM 566 N N . GLU A 1 73 ? 8.366 -4.384 -0.720 1.00 95.31 73 GLU A N 1
ATOM 567 C CA . GLU A 1 73 ? 7.619 -4.439 0.538 1.00 95.31 73 GLU A CA 1
ATOM 568 C C . GLU A 1 73 ? 6.093 -4.451 0.367 1.00 95.31 73 GLU A C 1
ATOM 570 O O . GLU A 1 73 ? 5.393 -4.521 1.373 1.00 95.31 73 GLU A O 1
ATOM 575 N N . LEU A 1 74 ? 5.546 -4.391 -0.855 1.00 98.19 74 LEU A N 1
ATOM 576 C CA . LEU A 1 74 ? 4.095 -4.330 -1.056 1.00 98.19 74 LEU A CA 1
ATOM 577 C C . LEU A 1 74 ? 3.365 -5.531 -0.429 1.00 98.19 74 LEU A C 1
ATOM 579 O O . LEU A 1 74 ? 2.542 -5.347 0.465 1.00 98.19 74 LEU A O 1
ATOM 583 N N . ALA A 1 75 ? 3.676 -6.754 -0.867 1.00 98.25 75 ALA A N 1
ATOM 584 C CA . ALA A 1 75 ? 3.017 -7.956 -0.351 1.00 98.25 75 ALA A CA 1
ATOM 585 C C . ALA A 1 75 ? 3.340 -8.228 1.137 1.00 98.25 75 ALA A C 1
ATOM 587 O O . ALA A 1 75 ? 2.394 -8.446 1.897 1.00 98.25 75 ALA A O 1
ATOM 588 N N . PRO A 1 76 ? 4.609 -8.135 1.601 1.00 98.19 76 PRO A N 1
ATOM 589 C CA . PRO A 1 76 ? 4.931 -8.279 3.024 1.00 98.19 76 PRO A CA 1
ATOM 590 C C . PRO A 1 76 ? 4.196 -7.286 3.931 1.00 98.19 76 PRO A C 1
ATOM 592 O O . PRO A 1 76 ? 3.776 -7.645 5.031 1.00 98.19 76 PRO A O 1
ATOM 595 N N . LEU A 1 77 ? 4.021 -6.035 3.488 1.00 98.62 77 LEU A N 1
ATOM 596 C CA . LEU A 1 77 ? 3.289 -5.033 4.257 1.00 98.62 77 LEU A CA 1
ATOM 597 C C . LEU A 1 77 ? 1.799 -5.371 4.341 1.00 98.62 77 LEU A C 1
ATOM 599 O O . LEU A 1 77 ? 1.246 -5.301 5.433 1.00 98.62 77 LEU A O 1
ATOM 603 N N . ILE A 1 78 ? 1.161 -5.750 3.228 1.00 98.69 78 ILE A N 1
ATOM 604 C CA . ILE A 1 78 ? -0.259 -6.145 3.217 1.00 98.69 78 ILE A CA 1
ATOM 605 C C . ILE A 1 78 ? -0.484 -7.316 4.180 1.00 98.69 78 ILE A C 1
ATOM 607 O O . ILE A 1 78 ? -1.351 -7.230 5.049 1.00 98.69 78 ILE A O 1
ATOM 611 N N . GLN A 1 79 ? 0.355 -8.353 4.094 1.00 98.50 79 GLN A N 1
ATOM 612 C CA . GLN A 1 79 ? 0.266 -9.525 4.964 1.00 98.50 79 GLN A CA 1
ATOM 613 C C . GLN A 1 79 ? 0.393 -9.146 6.444 1.00 98.50 79 GLN A C 1
ATOM 615 O O . GLN A 1 79 ? -0.403 -9.595 7.264 1.00 98.50 79 GLN A O 1
ATOM 620 N N . ALA A 1 80 ? 1.357 -8.290 6.794 1.00 98.44 80 ALA A N 1
ATOM 621 C CA . ALA A 1 80 ? 1.538 -7.837 8.170 1.00 98.44 80 ALA A CA 1
ATOM 622 C C . ALA A 1 80 ? 0.356 -6.988 8.671 1.00 98.44 80 ALA A C 1
ATOM 624 O O . ALA A 1 80 ? -0.057 -7.134 9.818 1.00 98.44 80 ALA A O 1
ATOM 625 N N . VAL A 1 81 ? -0.208 -6.123 7.823 1.00 98.44 81 VAL A N 1
ATOM 626 C CA . VAL A 1 81 ? -1.386 -5.306 8.159 1.00 98.44 81 VAL A CA 1
ATOM 627 C C . VAL A 1 81 ? -2.604 -6.182 8.439 1.00 98.44 81 VAL A C 1
ATOM 629 O O . VAL A 1 81 ? -3.294 -5.940 9.428 1.00 98.44 81 VAL A O 1
ATOM 632 N N . LYS A 1 82 ? -2.844 -7.202 7.607 1.00 98.00 82 LYS A N 1
ATOM 633 C CA . LYS A 1 82 ? -3.951 -8.151 7.781 1.00 98.00 82 LYS A CA 1
ATOM 634 C C . LYS A 1 82 ? -3.748 -9.071 8.983 1.00 98.00 82 LYS A C 1
ATOM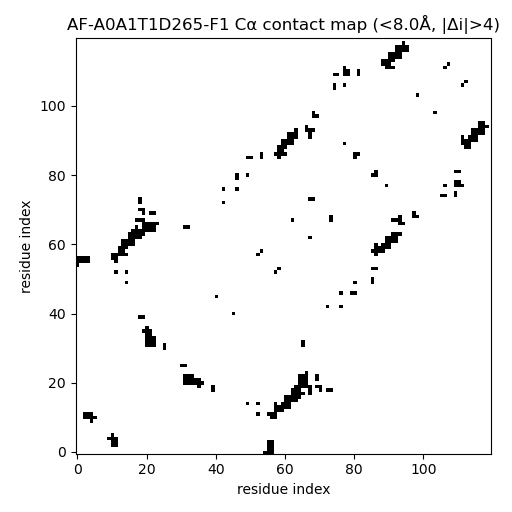 636 O O . LYS A 1 82 ? -4.675 -9.257 9.757 1.00 98.00 82 LYS A O 1
ATOM 641 N N . ALA A 1 83 ? -2.536 -9.588 9.190 1.00 97.81 83 ALA A N 1
ATOM 642 C CA . ALA A 1 83 ? -2.224 -10.454 10.331 1.00 97.81 83 ALA A CA 1
ATOM 643 C C . ALA A 1 83 ? -2.384 -9.747 11.688 1.00 97.81 83 ALA A C 1
ATOM 645 O O . ALA A 1 83 ? -2.697 -10.388 12.685 1.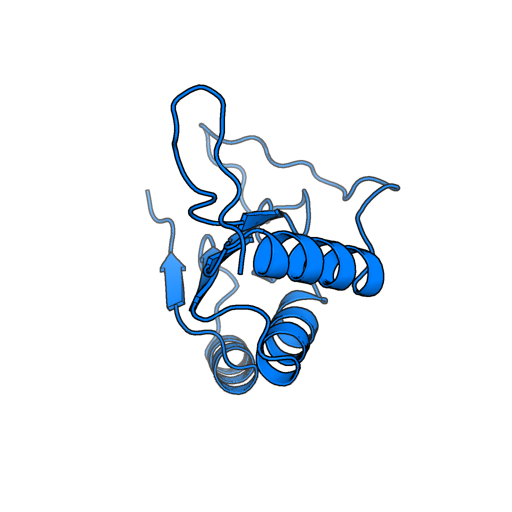00 97.81 83 ALA A O 1
ATOM 646 N N . LEU A 1 84 ? -2.158 -8.433 11.724 1.00 97.31 84 LEU A N 1
ATOM 647 C CA . LEU A 1 84 ? -2.312 -7.601 12.917 1.00 97.31 84 LEU A CA 1
ATOM 648 C C .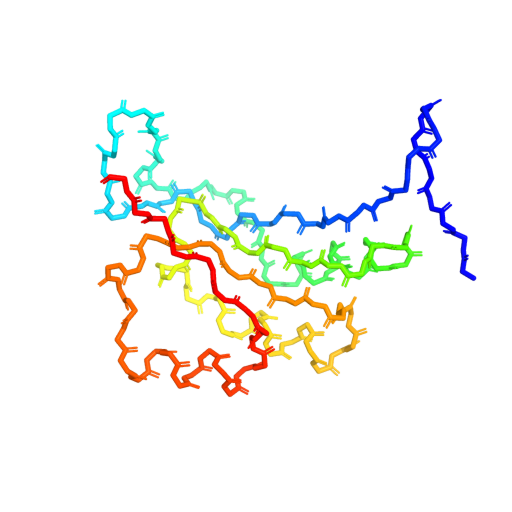 LEU A 1 84 ? -3.707 -6.961 13.036 1.00 97.31 84 LEU A C 1
ATOM 650 O O . LEU A 1 84 ? -3.903 -6.148 13.936 1.00 97.31 84 LEU A O 1
ATOM 654 N N . ASP A 1 85 ? -4.629 -7.277 12.120 1.00 96.88 85 ASP A N 1
ATOM 655 C CA . ASP A 1 85 ? -5.987 -6.719 12.052 1.00 96.88 85 ASP A CA 1
ATOM 656 C C . ASP A 1 85 ? -6.019 -5.178 12.162 1.00 96.88 85 ASP A C 1
ATOM 658 O O . ASP A 1 85 ? -6.827 -4.574 12.866 1.00 96.88 85 ASP A O 1
ATOM 662 N N . LEU A 1 86 ? -5.064 -4.505 11.504 1.00 96.25 86 LEU A N 1
ATOM 663 C CA . LEU A 1 86 ? -4.908 -3.051 11.643 1.00 96.25 86 LEU A CA 1
ATOM 664 C C . LEU A 1 86 ? -5.897 -2.256 10.786 1.00 96.25 86 LEU A C 1
ATOM 666 O O . LEU A 1 86 ? -6.137 -1.085 11.072 1.00 96.25 86 LEU A O 1
ATOM 670 N N . MET A 1 87 ? -6.383 -2.838 9.689 1.00 97.38 87 MET A N 1
ATOM 671 C CA . MET A 1 87 ? -7.190 -2.158 8.673 1.00 97.38 87 MET A CA 1
ATOM 672 C C . MET A 1 87 ? -8.229 -3.121 8.102 1.00 97.38 87 MET A C 1
ATOM 674 O O . MET A 1 87 ? -7.897 -4.250 7.742 1.00 97.38 87 MET A O 1
ATOM 678 N N . GLU A 1 88 ? -9.460 -2.641 7.954 1.00 96.56 88 GLU A N 1
ATOM 679 C CA . GLU A 1 88 ? -10.589 -3.415 7.428 1.00 96.56 88 GLU A CA 1
ATOM 680 C C . GLU A 1 88 ? -10.488 -3.573 5.900 1.00 96.56 88 GLU A C 1
ATOM 682 O O . GLU A 1 88 ? -10.671 -4.669 5.379 1.00 96.56 88 GLU A O 1
ATOM 687 N N . ASP A 1 89 ? -10.120 -2.499 5.187 1.00 98.06 89 ASP A N 1
ATOM 688 C CA . ASP A 1 89 ? -9.947 -2.474 3.722 1.00 98.06 89 ASP A CA 1
ATOM 689 C C . ASP A 1 89 ? -8.536 -1.981 3.371 1.00 98.06 89 ASP A C 1
ATOM 691 O O . ASP A 1 89 ? -8.136 -0.863 3.709 1.00 98.06 89 ASP A O 1
ATOM 695 N N . VAL A 1 90 ? -7.775 -2.830 2.686 1.00 98.69 90 VAL A N 1
ATOM 696 C CA . VAL A 1 90 ? -6.445 -2.569 2.142 1.00 98.69 90 VAL A CA 1
ATOM 697 C C . VAL A 1 90 ? -6.542 -2.616 0.623 1.00 98.69 90 VAL A C 1
ATOM 699 O O . VAL A 1 90 ? -6.805 -3.658 0.022 1.00 98.69 90 VAL A O 1
ATOM 702 N N . ALA A 1 91 ? -6.299 -1.475 -0.013 1.00 98.56 91 ALA A N 1
ATOM 703 C CA . ALA A 1 91 ? -6.387 -1.323 -1.458 1.00 98.56 91 ALA A CA 1
ATOM 704 C C . ALA A 1 91 ? -5.090 -0.776 -2.062 1.00 98.56 91 ALA A C 1
ATOM 706 O O . ALA A 1 91 ? -4.389 0.022 -1.442 1.00 98.56 91 ALA A O 1
ATOM 707 N N . VAL A 1 92 ? -4.802 -1.139 -3.311 1.00 98.75 92 VAL A N 1
ATOM 708 C CA . VAL A 1 92 ? -3.658 -0.633 -4.093 1.00 98.75 92 VAL A CA 1
ATOM 709 C C . VAL A 1 92 ? -4.150 0.208 -5.271 1.00 98.75 92 VAL A C 1
ATOM 711 O O . VAL A 1 92 ? -5.155 -0.129 -5.890 1.00 98.75 92 VAL A O 1
ATOM 714 N N . THR A 1 93 ? -3.448 1.299 -5.600 1.00 98.56 93 THR A N 1
ATOM 715 C CA . THR A 1 93 ? -3.604 1.991 -6.902 1.00 98.56 93 THR A CA 1
ATOM 716 C C . THR A 1 93 ? -2.382 1.728 -7.756 1.00 98.56 93 THR A C 1
ATOM 718 O O . THR A 1 93 ? -1.291 2.061 -7.309 1.00 98.56 93 THR A O 1
ATOM 721 N N . SER A 1 94 ? -2.549 1.184 -8.953 1.00 98.44 94 SER A N 1
ATOM 722 C CA . SER A 1 94 ? -1.439 0.842 -9.845 1.00 98.44 94 SER A CA 1
ATOM 723 C C . SER A 1 94 ? -1.783 1.206 -11.286 1.00 98.44 94 SER A C 1
ATOM 725 O O . SER A 1 94 ? -2.955 1.218 -11.657 1.00 98.44 94 SER A O 1
ATOM 727 N N . ASN A 1 95 ? -0.771 1.466 -12.109 1.00 97.69 95 ASN A N 1
ATOM 728 C CA . ASN A 1 95 ? -0.926 1.525 -13.563 1.00 97.69 95 ASN A CA 1
ATOM 729 C C . ASN A 1 95 ? -1.155 0.140 -14.199 1.00 97.69 95 ASN A C 1
ATOM 731 O O . ASN A 1 95 ? -1.496 0.045 -15.371 1.00 97.69 95 ASN A O 1
ATOM 735 N N . GLY A 1 96 ? -0.964 -0.945 -13.443 1.00 98.12 96 GLY A N 1
ATOM 736 C CA . GLY A 1 96 ? -1.268 -2.309 -13.871 1.00 98.12 96 GLY A CA 1
ATOM 737 C C . GLY A 1 96 ? -0.261 -2.946 -14.830 1.00 98.12 96 GLY A C 1
ATOM 738 O O . GLY A 1 96 ? -0.352 -4.148 -15.051 1.00 98.12 96 GLY A O 1
ATOM 739 N N . VAL A 1 97 ? 0.732 -2.214 -15.343 1.00 97.81 97 VAL A N 1
ATOM 740 C CA . VAL A 1 97 ? 1.703 -2.727 -16.334 1.00 97.81 97 VAL A CA 1
ATOM 741 C C . VAL A 1 97 ? 2.489 -3.928 -15.801 1.00 97.81 97 VAL A C 1
ATOM 743 O O . VAL A 1 97 ? 2.814 -4.844 -16.549 1.00 97.81 97 VAL A O 1
ATOM 746 N N . LEU A 1 98 ? 2.782 -3.935 -14.499 1.00 97.75 98 LEU A N 1
ATOM 747 C CA . LEU A 1 98 ? 3.526 -5.008 -13.831 1.00 97.75 98 LEU A CA 1
ATOM 748 C C . LEU A 1 98 ? 2.619 -6.101 -13.245 1.00 97.75 98 LEU A C 1
ATOM 750 O O . LEU A 1 98 ? 3.116 -7.030 -12.610 1.00 97.75 98 LEU A O 1
ATOM 754 N N . LEU A 1 99 ? 1.295 -5.988 -13.393 1.00 98.00 99 LEU A N 1
ATOM 755 C CA . LEU A 1 99 ? 0.342 -6.901 -12.769 1.00 98.00 99 LEU A CA 1
ATOM 756 C C . LEU A 1 99 ? 0.149 -8.162 -13.618 1.00 98.00 99 LEU A C 1
ATOM 758 O O . LEU A 1 99 ? -0.792 -8.275 -14.400 1.00 98.00 99 LEU A O 1
ATOM 762 N N . ASP A 1 100 ? 1.028 -9.140 -13.427 1.00 97.69 100 ASP A N 1
ATOM 763 C CA . ASP A 1 100 ? 0.873 -10.472 -14.005 1.00 97.69 100 ASP A CA 1
ATOM 764 C C . ASP A 1 100 ? 0.043 -11.417 -13.107 1.00 97.69 100 ASP A C 1
ATOM 766 O O . ASP A 1 100 ? -0.320 -11.106 -11.966 1.00 97.69 100 ASP A O 1
ATOM 770 N N . ARG A 1 101 ? -0.301 -12.602 -13.635 1.00 98.19 101 ARG A N 1
ATOM 771 C CA . ARG A 1 101 ? -1.099 -13.599 -12.894 1.00 98.19 101 ARG A CA 1
ATOM 772 C C . ARG A 1 101 ? -0.414 -14.065 -11.596 1.00 98.19 101 ARG A C 1
ATOM 774 O O . ARG A 1 101 ? -1.112 -14.143 -10.581 1.00 98.19 101 ARG A O 1
ATOM 781 N N . PRO A 1 102 ? 0.894 -14.402 -11.581 1.00 98.12 102 PRO A N 1
ATOM 782 C CA . PRO A 1 102 ? 1.597 -14.738 -10.342 1.00 98.12 102 PRO A CA 1
ATOM 783 C C . PRO A 1 102 ? 1.543 -13.628 -9.286 1.00 98.12 102 PRO A C 1
ATOM 785 O O . PRO A 1 102 ? 1.227 -13.904 -8.126 1.00 98.12 102 PRO A O 1
ATOM 788 N N . LEU A 1 103 ? 1.793 -12.376 -9.671 1.00 97.75 103 LEU A N 1
ATOM 789 C CA . LEU A 1 103 ? 1.761 -11.232 -8.768 1.00 97.75 103 LEU A CA 1
ATOM 790 C C . LEU A 1 103 ? 0.355 -10.992 -8.228 1.00 97.75 103 LEU A C 1
ATOM 792 O O . LEU A 1 103 ? 0.200 -10.809 -7.022 1.00 97.75 103 LEU A O 1
ATOM 796 N N . ALA A 1 104 ? -0.669 -11.059 -9.080 1.00 97.94 104 ALA A N 1
ATOM 797 C CA . ALA A 1 104 ? -2.058 -10.913 -8.659 1.00 97.94 104 ALA A CA 1
ATOM 798 C C . ALA A 1 104 ? -2.440 -11.965 -7.602 1.00 97.94 104 ALA A C 1
ATOM 800 O O . ALA A 1 104 ? -3.004 -11.619 -6.564 1.00 97.94 104 ALA A O 1
ATOM 801 N N . ARG A 1 105 ? -2.059 -13.236 -7.811 1.00 98.25 105 ARG A N 1
ATOM 802 C CA . ARG A 1 105 ? -2.264 -14.311 -6.822 1.00 98.25 105 ARG A CA 1
ATOM 803 C C . ARG A 1 105 ? -1.516 -14.045 -5.521 1.00 98.25 105 ARG A C 1
ATOM 805 O O . ARG A 1 105 ? -2.094 -14.206 -4.453 1.00 98.25 105 ARG A O 1
ATOM 812 N N . ARG A 1 106 ? -0.260 -13.600 -5.597 1.00 98.19 106 ARG A N 1
ATOM 813 C CA . ARG A 1 106 ? 0.543 -13.274 -4.410 1.00 98.19 106 ARG A CA 1
ATOM 814 C C . ARG A 1 106 ? -0.081 -12.141 -3.593 1.00 98.19 106 ARG A C 1
ATOM 816 O O . ARG A 1 106 ? -0.092 -12.210 -2.370 1.00 98.19 106 ARG A O 1
ATOM 823 N N . LEU A 1 107 ? -0.611 -11.112 -4.253 1.00 98.50 107 LEU A N 1
ATOM 824 C CA . LEU A 1 107 ? -1.298 -10.003 -3.587 1.00 98.50 107 LEU A CA 1
ATOM 825 C C . LEU A 1 107 ? -2.620 -10.448 -2.954 1.00 98.50 107 LEU A C 1
ATOM 827 O O . LEU A 1 107 ? -2.897 -10.084 -1.814 1.00 98.50 107 LEU A O 1
ATOM 831 N N . GLN A 1 108 ? -3.399 -11.276 -3.652 1.00 98.44 108 GLN A N 1
ATOM 832 C CA . GLN A 1 108 ? -4.615 -11.874 -3.101 1.00 98.44 108 GLN A CA 1
ATOM 833 C C . GLN A 1 108 ? -4.306 -12.723 -1.858 1.00 98.44 108 GLN A C 1
ATOM 835 O O . GLN A 1 108 ? -4.953 -12.558 -0.830 1.00 98.44 108 GLN A O 1
ATOM 840 N N . GLN A 1 109 ? -3.285 -13.583 -1.919 1.00 98.38 109 GLN A N 1
ATOM 841 C CA . GLN A 1 109 ? -2.847 -14.422 -0.795 1.00 98.38 109 GLN A CA 1
ATOM 842 C C . GLN A 1 109 ? -2.324 -13.605 0.390 1.00 98.38 109 GLN A C 1
ATOM 844 O O . GLN A 1 109 ? -2.514 -14.002 1.535 1.00 98.38 109 GLN A O 1
ATOM 849 N N . ALA A 1 110 ? -1.696 -12.455 0.132 1.00 98.38 110 ALA A N 1
ATOM 850 C CA . ALA A 1 110 ? -1.307 -11.519 1.184 1.00 98.38 110 ALA A CA 1
ATOM 851 C C . ALA A 1 110 ? -2.519 -10.875 1.885 1.00 98.38 110 ALA A C 1
ATOM 853 O O . ALA A 1 110 ? -2.354 -10.276 2.945 1.00 98.38 110 ALA A O 1
ATOM 854 N N . GLY A 1 111 ? -3.719 -10.998 1.311 1.00 98.38 111 GLY A N 1
ATOM 855 C CA . GLY A 1 111 ? -4.959 -10.437 1.833 1.00 98.38 111 GLY A CA 1
ATOM 856 C C . GLY A 1 111 ? -5.293 -9.061 1.261 1.00 98.38 111 GLY A C 1
ATOM 857 O O . GLY A 1 111 ? -5.919 -8.261 1.942 1.00 98.38 111 GLY A O 1
ATOM 858 N N . LEU A 1 112 ? -4.858 -8.735 0.041 1.00 98.56 112 LEU A N 1
ATOM 859 C CA . LEU A 1 112 ? -5.278 -7.495 -0.615 1.00 98.56 112 LEU A CA 1
ATOM 860 C C . LEU A 1 112 ? -6.773 -7.547 -0.967 1.00 98.56 112 LEU A C 1
ATOM 862 O O . LEU A 1 112 ? -7.204 -8.478 -1.644 1.00 98.56 112 LEU A O 1
ATOM 866 N N . ASP A 1 113 ? -7.541 -6.523 -0.583 1.00 98.50 113 ASP A N 1
ATOM 867 C CA . ASP A 1 113 ? -8.996 -6.509 -0.795 1.00 98.50 113 ASP A CA 1
ATOM 868 C C . ASP A 1 113 ? -9.383 -5.963 -2.174 1.00 98.50 113 ASP A C 1
ATOM 870 O O . ASP A 1 113 ? -10.317 -6.448 -2.812 1.00 98.50 113 ASP A O 1
ATOM 874 N N . ARG A 1 114 ? -8.677 -4.929 -2.655 1.00 97.94 114 ARG A N 1
ATOM 875 C CA . ARG A 1 114 ? -9.020 -4.256 -3.916 1.00 97.94 114 ARG A CA 1
ATOM 876 C C . ARG A 1 114 ? -7.805 -3.688 -4.636 1.00 97.94 114 ARG A C 1
ATOM 878 O O . ARG A 1 114 ? -6.882 -3.144 -4.031 1.00 97.94 114 ARG A O 1
ATOM 885 N N . ILE A 1 115 ? -7.861 -3.724 -5.963 1.00 98.19 115 ILE A N 1
ATOM 886 C CA . ILE A 1 115 ? -6.938 -3.007 -6.841 1.00 98.19 115 ILE A CA 1
ATOM 887 C C . ILE A 1 115 ? -7.737 -1.970 -7.631 1.00 98.19 115 ILE A C 1
ATOM 889 O O . ILE A 1 115 ? -8.810 -2.261 -8.153 1.00 98.19 115 ILE A O 1
ATOM 893 N N . THR A 1 116 ? -7.217 -0.752 -7.713 1.00 98.44 116 THR A N 1
ATOM 894 C CA . THR A 1 116 ? -7.657 0.268 -8.666 1.00 98.44 116 THR A CA 1
ATOM 895 C C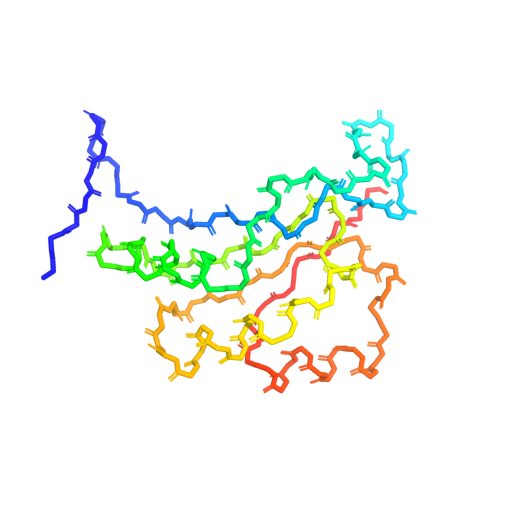 . THR A 1 116 ? -6.596 0.395 -9.748 1.00 98.44 116 THR A C 1
ATOM 897 O O . THR A 1 116 ? -5.449 0.715 -9.432 1.00 98.44 116 THR A O 1
ATOM 900 N N . ILE A 1 117 ? -6.988 0.159 -11.000 1.00 98.31 117 ILE A N 1
ATOM 901 C CA . ILE A 1 117 ? -6.122 0.333 -12.166 1.00 98.31 117 ILE A CA 1
ATOM 902 C C . ILE A 1 117 ? -6.353 1.722 -12.755 1.00 98.31 117 ILE A C 1
ATOM 904 O O . ILE A 1 117 ? -7.488 2.080 -13.061 1.00 98.31 117 ILE A O 1
ATOM 908 N N . SER A 1 118 ? -5.280 2.499 -12.869 1.00 97.06 118 SER A N 1
ATOM 909 C CA . SER A 1 118 ? -5.269 3.773 -13.586 1.00 97.06 118 SER A CA 1
ATOM 910 C C . SER A 1 118 ? -5.040 3.514 -15.069 1.00 97.06 118 SER A C 1
ATOM 912 O O . SER A 1 118 ? -4.006 2.959 -15.439 1.00 97.06 118 SER A O 1
ATOM 914 N N . LEU A 1 119 ? -6.001 3.923 -15.891 1.00 96.50 119 LEU A N 1
ATOM 915 C CA . LEU A 1 119 ? -5.956 3.820 -17.341 1.00 96.50 119 LEU A CA 1
ATOM 916 C C . LEU A 1 119 ? -6.560 5.104 -17.912 1.00 96.50 119 LEU A C 1
ATOM 918 O O . LEU A 1 119 ? -7.749 5.344 -17.710 1.00 96.50 119 LEU A O 1
ATOM 922 N N . ASP A 1 120 ? -5.724 5.891 -18.582 1.00 90.25 120 ASP A N 1
ATOM 923 C CA . ASP A 1 120 ? -6.090 7.141 -19.256 1.00 90.25 120 ASP A CA 1
ATOM 924 C C . ASP A 1 120 ? -5.812 7.042 -20.756 1.00 90.25 120 ASP A C 1
ATOM 926 O O . ASP A 1 120 ? -4.831 6.346 -21.123 1.00 90.25 120 ASP A O 1
#

Foldseek 3Di:
DAFDADPVRDGQEEAEDAQEQPAPDDDPVDDGDNGGDPPRDDLVRVVVVLQVSLVNPYAYYEYEHNACVPHPCLLVSLLVCVVVVSHPAYEYEHCCPNPDPVNVVSNVVSPHDYYHHDDD

pLDDT: mean 95.56, std 5.49, range [57.25, 98.75]

Sequence (120 aa):
MTTTLDQLRRPLGVLRLSLTARCNLACRYCRPENQDPRTLLTRQQRLKLIGVAARSGCRRLRLTGGEPLLAPELAPLIQAVKALDLMEDVAVTSNGVLLDRPLARRLQQAGLDRITISLD

Nearest PDB structures (foldseek):
  2fb2-assembly1_B  TM=9.127E-01  e=6.318E-08  Staphylococcus aureus
  1tv7-assembly1_B  TM=9.086E-01  e=4.115E-07  Staphylococcus aureus
  4m7s-assembly1_A  TM=7.505E-01  e=7.896E-04  Niallia circulans
  4m7t-assembly1_A  TM=7.006E-01  e=1.829E-03  Niallia circulans
  5e0k-assembly3_I  TM=4.708E-01  e=1.515E+00  Pyrococcus furiosus DSM 3638

Solvent-accessible surface area (backbone atoms only — not comparable to full-atom values): 6897 Å² total; per-residue (Å²): 132,66,69,43,59,52,99,85,68,48,64,50,67,63,50,76,46,69,68,36,36,28,47,97,67,80,51,96,93,52,83,60,40,92,56,65,61,96,79,61,74,50,71,68,56,49,52,55,51,48,48,52,43,28,64,33,52,22,42,30,36,37,41,25,39,41,30,26,86,76,31,86,60,48,46,62,47,42,31,52,40,53,76,66,68,42,45,83,41,40,32,38,45,32,69,52,86,80,65,44,73,71,54,50,51,50,34,47,73,25,60,49,71,44,79,46,72,57,84,132